Protein AF-A0A971F3F1-F1 (afdb_monomer)

Sequence (82 aa):
MPNHITNILTAHGDEKKVKAMFEAIKNDEIGTGSIDFNKIVPMPEHIYRGDLGREEIEKYGAENCWYDWSIKNWGTKWNSYG

Radius of gyration: 15.66 Å; Cα contacts (8 Å, |Δi|>4): 75; chains: 1; bounding box: 34×29×42 Å

pLDDT: mean 91.58, std 6.92, range [55.06, 98.31]

Secondary structure (DSSP, 8-state):
------------S-HHHHHHHHHHHS-TTT-BTB--HHHHSPPPTTSB-S---HHHHHHH-GGGBHHHHHHHHHSSSS----

Foldseek 3Di:
DDDDDDDDDDDDDDPVVVVVVQQQAADPVVGRPHGWVCSVPNDDPQQAEDDPDPVCCVVQNPCRHLQNVCCVRVVHRDTDDD

Solvent-accessible surface area (backbone atoms only — not comparable to full-atom values): 5272 Å² total; per-residue (Å²): 134,88,83,85,83,87,84,88,85,85,87,88,73,60,66,68,59,54,51,50,51,48,59,64,27,23,30,84,91,78,29,80,90,28,52,28,51,54,65,75,60,61,77,63,86,88,44,41,80,74,74,93,45,71,67,48,34,73,71,58,37,67,82,36,27,43,53,55,44,25,37,75,75,69,73,36,69,65,70,68,79,112

Mean predicted aligned error: 4.03 Å

Structure (mmCIF, N/CA/C/O backbone):
data_AF-A0A971F3F1-F1
#
_entry.id   AF-A0A971F3F1-F1
#
loop_
_atom_site.group_PDB
_atom_site.id
_atom_site.type_symbol
_atom_site.label_atom_id
_atom_site.label_alt_id
_atom_site.label_comp_id
_atom_site.label_asym_id
_atom_site.label_entity_id
_atom_site.label_seq_id
_atom_site.pdbx_PDB_ins_code
_atom_site.Cartn_x
_atom_site.Cartn_y
_atom_site.Cartn_z
_atom_site.occupancy
_atom_site.B_iso_or_equiv
_atom_site.auth_seq_id
_atom_site.auth_comp_id
_atom_site.auth_asym_id
_atom_site.auth_atom_id
_atom_site.pdb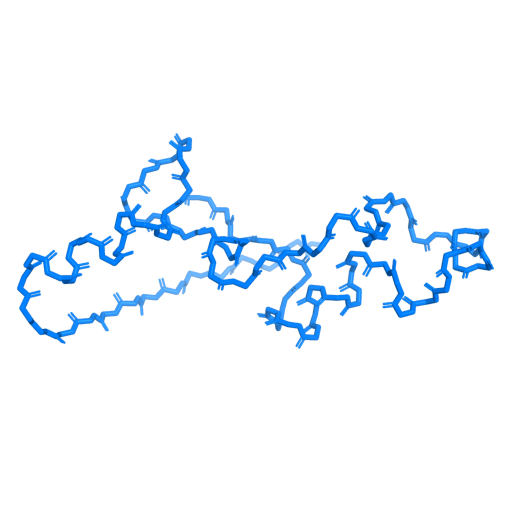x_PDB_model_num
ATOM 1 N N . MET A 1 1 ? 7.085 17.310 -9.499 1.00 55.06 1 MET A N 1
ATOM 2 C CA . MET A 1 1 ? 6.562 17.754 -8.189 1.00 55.06 1 MET A CA 1
ATOM 3 C C . MET A 1 1 ? 5.533 16.737 -7.724 1.00 55.06 1 MET A C 1
ATOM 5 O O . MET A 1 1 ? 4.691 16.378 -8.544 1.00 55.06 1 MET A O 1
ATOM 9 N N . PRO A 1 2 ? 5.623 16.197 -6.500 1.00 70.50 2 PRO A N 1
ATOM 10 C CA . PRO A 1 2 ? 4.552 15.384 -5.944 1.00 70.50 2 PRO A CA 1
ATOM 11 C C . PRO A 1 2 ? 3.368 16.275 -5.554 1.00 70.50 2 PRO A C 1
ATOM 13 O O . PRO A 1 2 ? 3.557 17.332 -4.959 1.00 70.50 2 PRO A O 1
ATOM 16 N N . ASN A 1 3 ? 2.158 15.834 -5.890 1.00 82.88 3 ASN A N 1
ATOM 17 C CA . ASN A 1 3 ? 0.935 16.394 -5.331 1.00 82.88 3 ASN A CA 1
ATOM 18 C C . ASN A 1 3 ? 0.575 15.546 -4.115 1.00 82.88 3 ASN A C 1
ATOM 20 O O . ASN A 1 3 ? 0.328 14.348 -4.247 1.00 82.88 3 ASN A O 1
ATOM 24 N N . HIS A 1 4 ? 0.602 16.163 -2.942 1.00 86.44 4 HIS A N 1
ATOM 25 C CA . HIS A 1 4 ? 0.250 15.509 -1.692 1.00 86.44 4 HIS A CA 1
ATOM 26 C C . HIS A 1 4 ? -1.264 15.580 -1.490 1.00 86.44 4 HIS A C 1
ATOM 28 O O . HIS A 1 4 ? -1.873 16.627 -1.711 1.00 86.44 4 HIS A O 1
ATOM 34 N N . ILE A 1 5 ? -1.867 14.463 -1.086 1.00 87.12 5 ILE A N 1
ATOM 35 C CA . ILE A 1 5 ? -3.306 14.350 -0.842 1.00 87.12 5 ILE A CA 1
ATOM 36 C C . ILE A 1 5 ? -3.503 13.757 0.550 1.00 87.12 5 ILE A C 1
ATOM 38 O O . ILE A 1 5 ? -2.874 12.754 0.884 1.00 87.12 5 ILE A O 1
ATOM 42 N N . THR A 1 6 ? -4.408 14.349 1.327 1.00 90.38 6 THR A N 1
ATOM 43 C CA . THR A 1 6 ? -4.866 13.804 2.609 1.00 90.38 6 THR A CA 1
ATOM 44 C C . THR A 1 6 ? -6.296 13.309 2.452 1.00 90.38 6 THR A C 1
ATOM 46 O O . THR A 1 6 ? -7.170 14.067 2.035 1.00 90.38 6 THR A O 1
ATOM 49 N 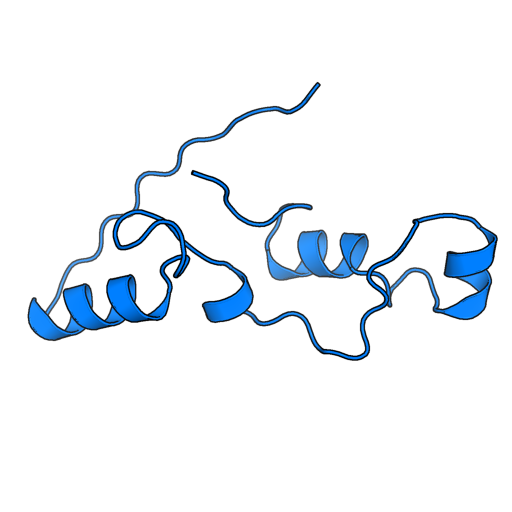N . ASN A 1 7 ? -6.539 12.049 2.808 1.00 88.44 7 ASN A N 1
ATOM 50 C CA . ASN A 1 7 ? -7.873 11.456 2.816 1.00 88.44 7 ASN A CA 1
ATOM 51 C C . ASN A 1 7 ? -8.364 11.305 4.257 1.00 88.44 7 ASN A C 1
ATOM 53 O O . ASN A 1 7 ? -7.599 10.909 5.133 1.00 88.44 7 ASN A O 1
ATOM 57 N N . ILE A 1 8 ? -9.645 11.588 4.493 1.00 91.81 8 ILE A N 1
ATOM 58 C CA . ILE A 1 8 ? -10.301 11.359 5.783 1.00 91.81 8 ILE A CA 1
ATOM 59 C C . ILE A 1 8 ? -11.265 10.193 5.599 1.00 91.81 8 ILE A C 1
ATOM 61 O O . ILE A 1 8 ? -12.245 10.308 4.865 1.00 91.81 8 ILE A O 1
ATOM 65 N N . LEU A 1 9 ? -10.978 9.068 6.252 1.00 90.50 9 LEU A N 1
ATOM 66 C CA . LEU A 1 9 ? -11.835 7.889 6.225 1.00 90.50 9 LEU A CA 1
ATOM 67 C C . LEU A 1 9 ? -12.609 7.785 7.537 1.00 90.50 9 LEU A C 1
ATOM 69 O O . LEU A 1 9 ? -12.060 7.959 8.622 1.00 90.50 9 LEU A O 1
ATOM 73 N N . THR A 1 10 ? -13.897 7.478 7.441 1.00 93.69 10 THR A N 1
ATOM 74 C CA . THR A 1 10 ? -14.762 7.243 8.599 1.00 93.69 10 THR A CA 1
ATOM 75 C C . THR A 1 10 ? -15.554 5.968 8.361 1.00 93.69 10 THR A C 1
ATOM 77 O O . THR A 1 10 ? -16.135 5.783 7.294 1.00 93.69 10 THR A O 1
ATOM 80 N N . ALA A 1 11 ? -15.556 5.076 9.350 1.00 95.00 11 ALA A N 1
ATOM 81 C CA . ALA A 1 11 ? -16.293 3.821 9.315 1.00 95.00 11 ALA A CA 1
ATOM 82 C C . ALA A 1 11 ? -17.211 3.724 10.537 1.00 95.00 11 ALA A C 1
ATOM 84 O O . ALA A 1 11 ? -16.844 4.148 11.633 1.00 95.00 11 ALA A O 1
ATOM 85 N N . HIS A 1 12 ? -18.397 3.148 10.347 1.00 96.81 12 HIS A N 1
ATOM 86 C CA . HIS A 1 12 ? -19.415 3.000 11.385 1.00 96.81 12 HIS A CA 1
ATOM 87 C C . HIS A 1 12 ? -19.813 1.530 11.524 1.00 96.81 12 HIS A C 1
ATOM 89 O O . HIS A 1 12 ? -19.989 0.834 10.525 1.00 96.81 12 HIS A O 1
ATOM 95 N N . GLY A 1 13 ? -19.972 1.057 12.759 1.00 96.88 13 GLY A N 1
ATOM 96 C CA . GLY A 1 13 ? -20.341 -0.325 13.047 1.00 96.88 13 GLY A CA 1
ATOM 97 C C . GLY A 1 13 ? -19.941 -0.740 14.458 1.00 96.8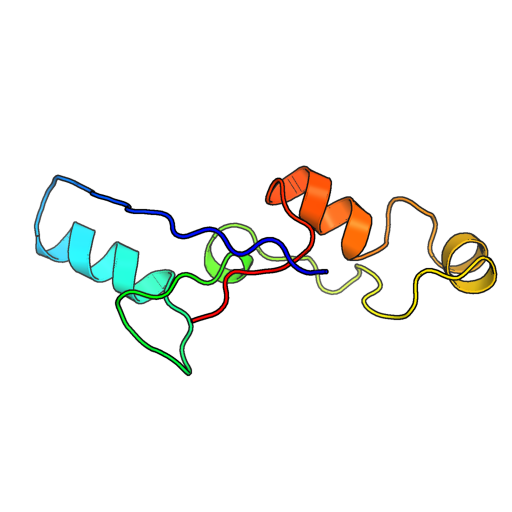8 13 GLY A C 1
ATOM 98 O O . GLY A 1 13 ? -19.688 0.106 15.312 1.00 96.88 13 GLY A O 1
ATOM 99 N N . ASP A 1 14 ? -19.871 -2.052 14.686 1.00 98.31 14 ASP A N 1
ATOM 100 C CA . ASP A 1 14 ? -19.324 -2.606 15.926 1.00 98.31 14 ASP A CA 1
ATOM 101 C C . ASP A 1 14 ? -17.889 -2.106 16.148 1.00 98.31 14 ASP A C 1
ATOM 103 O O . ASP A 1 14 ? -17.023 -2.269 15.286 1.00 98.31 14 ASP A O 1
ATOM 107 N N . GLU A 1 15 ? -17.641 -1.502 17.310 1.00 97.69 15 GLU A N 1
ATOM 108 C CA . GLU A 1 15 ? -16.382 -0.818 17.616 1.00 97.69 15 GLU A CA 1
ATOM 109 C C . GLU A 1 15 ? -15.171 -1.752 17.499 1.00 97.69 15 GLU A C 1
ATOM 111 O O . GLU A 1 15 ? -14.132 -1.370 16.954 1.00 97.69 15 GLU A O 1
ATOM 116 N N . LYS A 1 16 ? -15.307 -3.009 17.943 1.00 98.06 16 LYS A N 1
ATOM 117 C CA . LYS A 1 16 ? -14.221 -3.992 17.866 1.00 98.06 16 LYS A CA 1
ATOM 118 C C . LYS A 1 16 ? -13.919 -4.353 16.418 1.00 98.06 16 LYS A C 1
ATOM 120 O O . LYS A 1 16 ? -12.747 -4.439 16.060 1.00 98.06 16 LYS A O 1
ATOM 125 N N . LYS A 1 17 ? -14.947 -4.526 15.581 1.00 98.19 17 LYS A N 1
ATOM 126 C CA . LYS A 1 17 ? -14.772 -4.783 14.143 1.00 98.19 17 LYS A CA 1
ATOM 127 C C . LYS A 1 17 ? -14.151 -3.595 13.415 1.00 98.19 17 LYS A C 1
ATOM 129 O O . LYS A 1 17 ? -13.238 -3.803 12.624 1.00 98.19 17 LYS A O 1
ATOM 134 N N . VAL A 1 18 ? -14.595 -2.368 13.698 1.00 97.75 18 VAL A N 1
ATOM 135 C CA . VAL A 1 18 ? -14.024 -1.153 13.088 1.00 97.75 18 VAL A CA 1
ATOM 136 C C . VAL A 1 18 ? -12.551 -1.006 13.466 1.00 97.75 18 VAL A C 1
ATOM 138 O O . VAL A 1 18 ? -11.708 -0.805 12.593 1.00 97.75 18 VAL A O 1
ATOM 141 N N . LYS A 1 19 ? -12.218 -1.182 14.750 1.00 96.75 19 LYS A N 1
ATOM 142 C CA . LYS A 1 19 ? -10.830 -1.143 15.218 1.00 96.75 19 LYS A CA 1
ATOM 143 C C . LYS A 1 19 ? -9.982 -2.237 14.570 1.00 96.75 19 LYS A C 1
ATOM 145 O O . LYS A 1 19 ? -8.895 -1.944 14.089 1.00 96.75 19 LYS A O 1
ATOM 150 N N . ALA A 1 20 ? -10.481 -3.473 14.524 1.00 97.69 20 ALA A N 1
ATOM 151 C CA . ALA A 1 20 ? -9.774 -4.590 13.902 1.00 97.69 20 ALA A CA 1
ATOM 152 C C . ALA A 1 20 ? -9.534 -4.364 12.403 1.00 97.69 20 ALA A C 1
ATOM 154 O O . ALA A 1 20 ? -8.462 -4.692 11.906 1.00 97.69 20 ALA A O 1
ATOM 155 N N . 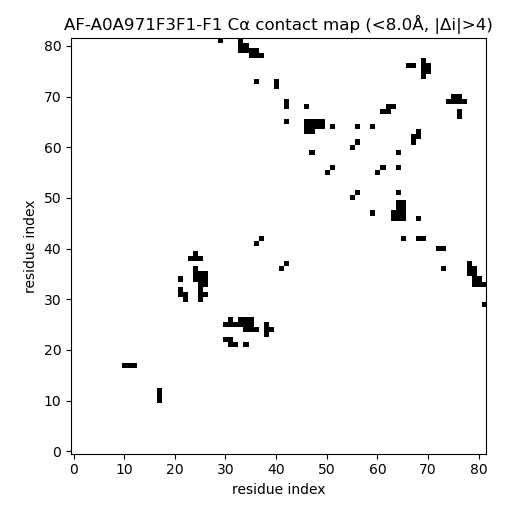MET A 1 21 ? -10.498 -3.771 11.693 1.00 97.19 21 MET A N 1
ATOM 156 C CA . MET A 1 21 ? -10.351 -3.419 10.282 1.00 97.19 21 MET A CA 1
ATOM 157 C C . MET A 1 21 ? -9.210 -2.419 10.075 1.00 97.19 21 MET A C 1
ATOM 159 O O . MET A 1 21 ? -8.304 -2.710 9.301 1.00 97.19 21 MET A O 1
ATOM 163 N N . PHE A 1 22 ? -9.221 -1.275 10.773 1.00 96.81 22 PHE A N 1
ATOM 164 C CA . PHE A 1 22 ? -8.152 -0.275 10.638 1.00 96.81 22 PHE A CA 1
ATOM 165 C C . PHE A 1 22 ? -6.790 -0.813 11.073 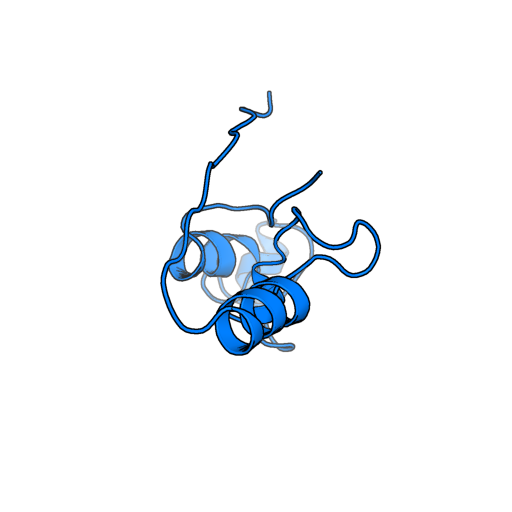1.00 96.81 22 PHE A C 1
ATOM 167 O O . PHE A 1 22 ? -5.778 -0.489 10.461 1.00 96.81 22 PHE A O 1
ATOM 174 N N . GLU A 1 23 ? -6.763 -1.673 12.088 1.00 97.00 23 GLU A N 1
ATOM 175 C CA . GLU A 1 23 ? -5.539 -2.334 12.526 1.00 97.00 23 GLU A CA 1
ATOM 176 C C . GLU A 1 23 ? -4.981 -3.294 11.468 1.00 97.00 23 GLU A C 1
ATOM 178 O O . GLU A 1 23 ? -3.770 -3.369 11.283 1.00 97.00 23 GLU A O 1
ATOM 183 N N . ALA A 1 24 ? -5.853 -3.996 10.742 1.00 96.94 24 ALA A N 1
ATOM 184 C CA . ALA A 1 24 ? -5.452 -4.931 9.699 1.00 96.94 24 ALA A CA 1
ATOM 185 C C . ALA A 1 24 ? -4.888 -4.238 8.452 1.00 96.94 24 ALA A C 1
ATOM 187 O O . ALA A 1 24 ? -4.059 -4.829 7.769 1.00 96.94 24 ALA A O 1
ATOM 188 N N . ILE A 1 25 ? -5.317 -3.008 8.149 1.00 96.19 25 ILE A N 1
ATOM 189 C CA . ILE A 1 25 ? -4.928 -2.296 6.917 1.00 96.19 25 ILE A CA 1
ATOM 190 C C . ILE A 1 25 ? -3.896 -1.190 7.137 1.00 96.19 25 ILE A C 1
ATOM 192 O O . ILE A 1 25 ? -3.543 -0.503 6.184 1.00 96.19 25 ILE A O 1
ATOM 196 N N . LYS A 1 26 ? -3.430 -0.975 8.368 1.00 96.12 26 LYS A N 1
ATOM 197 C CA . LYS A 1 26 ? -2.430 0.056 8.667 1.00 96.12 26 LYS A CA 1
ATOM 198 C C . LYS A 1 26 ? -1.075 -0.272 8.041 1.00 96.12 26 LYS A C 1
ATOM 200 O O . LYS A 1 26 ? -0.738 -1.444 7.865 1.00 96.12 26 LYS A O 1
ATOM 205 N N . ASN A 1 27 ? -0.248 0.741 7.828 1.0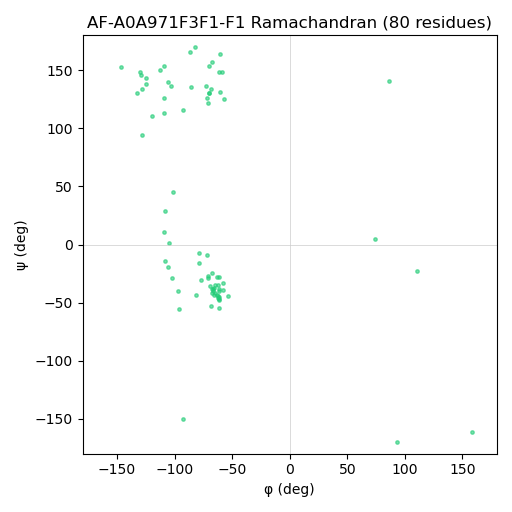0 96.19 27 ASN A N 1
ATOM 206 C CA . ASN A 1 27 ? 1.185 0.531 7.660 1.00 96.19 27 ASN A CA 1
ATOM 207 C C . ASN A 1 27 ? 1.792 0.111 9.016 1.00 96.19 27 ASN A C 1
ATOM 209 O O . ASN A 1 27 ? 1.524 0.744 10.038 1.00 96.19 27 ASN A O 1
ATOM 213 N N . ASP A 1 28 ? 2.578 -0.967 9.044 1.00 94.88 28 ASP A N 1
ATOM 214 C CA . ASP A 1 28 ? 3.122 -1.514 10.298 1.00 94.88 28 ASP A CA 1
ATOM 215 C C . ASP A 1 28 ? 4.207 -0.642 10.936 1.00 94.88 28 ASP A C 1
ATOM 217 O O . ASP A 1 28 ? 4.353 -0.659 12.156 1.00 94.88 28 ASP A O 1
ATOM 221 N N . GLU A 1 29 ? 4.937 0.136 10.138 1.00 95.12 29 GLU A N 1
ATOM 222 C CA . GLU A 1 29 ? 5.989 1.035 10.623 1.00 95.12 29 GLU A CA 1
ATOM 223 C C . GLU A 1 29 ? 5.403 2.309 11.246 1.00 95.12 29 GLU A C 1
ATOM 225 O O . GLU A 1 29 ? 5.978 2.869 12.177 1.00 95.12 29 GLU A O 1
ATOM 230 N N . ILE A 1 30 ? 4.244 2.754 10.752 1.00 94.19 30 ILE A N 1
ATOM 231 C CA . ILE A 1 30 ? 3.603 4.015 11.156 1.00 94.19 30 ILE A CA 1
ATOM 232 C C . ILE A 1 30 ? 2.522 3.782 12.220 1.00 94.19 30 ILE A C 1
ATOM 234 O O . ILE A 1 30 ? 2.404 4.539 13.182 1.00 94.19 30 ILE A O 1
ATOM 238 N N . GLY A 1 31 ? 1.738 2.713 12.079 1.00 94.69 31 GLY A N 1
ATOM 239 C CA . GLY A 1 31 ? 0.666 2.361 13.003 1.00 94.69 31 GLY A CA 1
ATOM 240 C C . GLY A 1 31 ? -0.713 2.907 12.616 1.00 94.69 31 GLY A C 1
ATOM 241 O O . GLY A 1 31 ? -0.953 3.367 11.499 1.00 94.69 31 GLY A O 1
ATOM 242 N N . THR A 1 32 ? -1.669 2.775 13.537 1.00 92.44 32 THR A N 1
ATOM 243 C CA . THR A 1 32 ? -3.090 3.077 13.308 1.00 92.44 32 THR A CA 1
ATOM 244 C C . THR A 1 32 ? -3.290 4.550 12.935 1.00 92.44 32 THR A C 1
ATOM 246 O O . THR A 1 32 ? -2.801 5.438 13.627 1.00 92.44 32 THR A O 1
ATOM 249 N N . GLY A 1 33 ? -4.041 4.808 11.862 1.00 90.75 33 GLY A N 1
ATOM 250 C CA . GLY A 1 33 ? -4.202 6.142 11.263 1.00 90.75 33 GLY A CA 1
ATOM 251 C C . GLY A 1 33 ? -3.533 6.255 9.891 1.00 90.75 33 GLY A C 1
ATOM 252 O O . GLY A 1 33 ? -3.976 7.051 9.068 1.00 90.75 33 GLY A O 1
ATOM 253 N N . SER A 1 34 ? -2.553 5.391 9.621 1.00 94.44 34 SER A N 1
ATOM 254 C CA . SER A 1 34 ? -2.038 5.127 8.277 1.00 94.44 34 SER A CA 1
ATOM 255 C C . SER A 1 34 ? -2.859 4.045 7.566 1.00 94.44 34 SER A C 1
ATOM 257 O O . SER A 1 34 ? -3.627 3.303 8.188 1.00 94.44 34 SER A O 1
ATOM 259 N N . ILE A 1 35 ? -2.674 3.937 6.252 1.00 94.38 35 ILE A N 1
ATOM 260 C CA . ILE A 1 35 ? -3.222 2.865 5.415 1.00 94.38 35 ILE A CA 1
ATOM 261 C C . ILE A 1 35 ? -2.081 2.283 4.575 1.00 94.38 35 ILE A C 1
ATOM 263 O O . ILE A 1 35 ? -1.177 3.005 4.158 1.00 94.38 35 ILE A O 1
ATOM 267 N N . ASP A 1 36 ? -2.129 0.982 4.321 1.00 96.12 36 ASP A N 1
ATOM 268 C CA . ASP A 1 36 ? -1.293 0.277 3.360 1.00 96.12 36 ASP A CA 1
ATOM 269 C C . ASP A 1 36 ? -2.189 -0.380 2.304 1.00 96.12 36 ASP A C 1
ATOM 271 O O . ASP A 1 36 ? -2.911 -1.345 2.576 1.00 96.12 36 ASP A O 1
ATOM 275 N N . PHE A 1 37 ? -2.139 0.129 1.073 1.00 96.19 37 PHE A N 1
ATOM 276 C CA . PHE A 1 37 ? -2.941 -0.400 -0.027 1.00 96.19 37 PHE A CA 1
ATOM 277 C C . PHE A 1 37 ? -2.608 -1.859 -0.347 1.00 96.19 37 PHE A C 1
ATOM 279 O O . PHE A 1 37 ? -3.510 -2.591 -0.752 1.00 96.19 37 PHE A O 1
ATOM 286 N N . ASN A 1 38 ? -1.379 -2.329 -0.092 1.00 96.25 38 ASN A N 1
ATOM 287 C CA . ASN A 1 38 ? -1.032 -3.738 -0.292 1.00 96.25 38 ASN A CA 1
ATOM 288 C C . ASN A 1 38 ? -1.747 -4.670 0.687 1.00 96.25 38 ASN A C 1
ATOM 290 O O . ASN A 1 38 ? -1.936 -5.838 0.366 1.00 96.25 38 ASN A O 1
ATOM 294 N N . LYS A 1 39 ? -2.172 -4.189 1.859 1.00 96.88 39 LYS A N 1
ATOM 295 C CA . LYS A 1 39 ? -2.961 -5.002 2.796 1.00 96.88 39 LYS A CA 1
ATOM 296 C C . LYS A 1 39 ? -4.432 -5.110 2.400 1.00 96.88 39 LYS A C 1
ATOM 298 O O . LYS A 1 39 ? -5.132 -5.987 2.896 1.00 96.88 39 LYS A O 1
ATOM 303 N N . ILE A 1 40 ? -4.895 -4.234 1.508 1.00 95.88 40 ILE A N 1
ATOM 304 C CA . ILE A 1 40 ? -6.271 -4.218 0.996 1.00 95.88 40 ILE A CA 1
ATOM 305 C C . ILE A 1 40 ? -6.339 -4.958 -0.342 1.00 95.88 40 ILE A C 1
ATOM 307 O O . ILE A 1 40 ? -7.107 -5.904 -0.498 1.00 95.88 40 ILE A O 1
ATOM 311 N N . VAL A 1 41 ? -5.517 -4.531 -1.302 1.00 97.19 41 VAL A N 1
ATOM 312 C CA . VAL A 1 41 ? -5.367 -5.140 -2.625 1.00 97.19 41 VAL A CA 1
ATOM 313 C C . VAL A 1 41 ? -3.869 -5.376 -2.842 1.00 97.19 41 VAL A C 1
ATOM 315 O O . VAL A 1 41 ? -3.167 -4.446 -3.248 1.00 97.19 41 VAL A O 1
ATOM 318 N N . PRO A 1 42 ? -3.359 -6.584 -2.536 1.00 96.56 42 PRO A N 1
ATOM 319 C CA . PRO A 1 42 ? -1.934 -6.886 -2.624 1.00 96.56 42 PRO A CA 1
ATOM 320 C C . PRO A 1 42 ? -1.434 -6.893 -4.064 1.00 96.56 42 PRO A C 1
ATOM 322 O O . PRO A 1 42 ? -2.030 -7.537 -4.931 1.00 96.56 42 PRO A O 1
ATOM 325 N N . MET A 1 43 ? -0.295 -6.243 -4.308 1.00 95.81 43 MET A N 1
ATOM 326 C CA . MET A 1 43 ? 0.408 -6.380 -5.579 1.00 95.81 43 MET A CA 1
ATOM 327 C C . MET A 1 43 ? 1.036 -7.780 -5.682 1.00 95.81 43 MET A C 1
ATOM 329 O O . MET A 1 43 ? 1.884 -8.116 -4.848 1.00 95.81 43 MET A O 1
ATOM 333 N N . PRO A 1 44 ? 0.695 -8.586 -6.706 1.00 94.56 44 PRO A N 1
ATOM 334 C CA . PRO A 1 44 ? 1.255 -9.924 -6.867 1.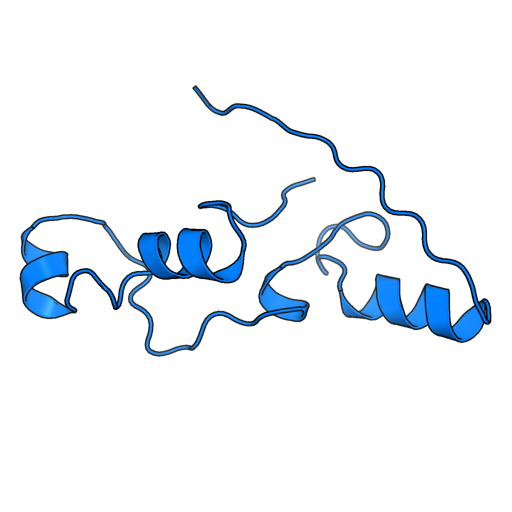00 94.56 44 PRO A CA 1
ATOM 335 C C . PRO A 1 44 ? 2.784 -9.922 -6.980 1.00 94.56 44 PRO A C 1
ATOM 337 O O . PRO A 1 44 ? 3.381 -8.999 -7.530 1.00 94.56 44 PRO A O 1
ATOM 340 N N . GLU A 1 45 ? 3.435 -10.986 -6.503 1.00 92.94 45 GLU A N 1
ATOM 341 C CA . GLU A 1 45 ? 4.904 -11.095 -6.493 1.00 92.94 45 GLU A CA 1
ATO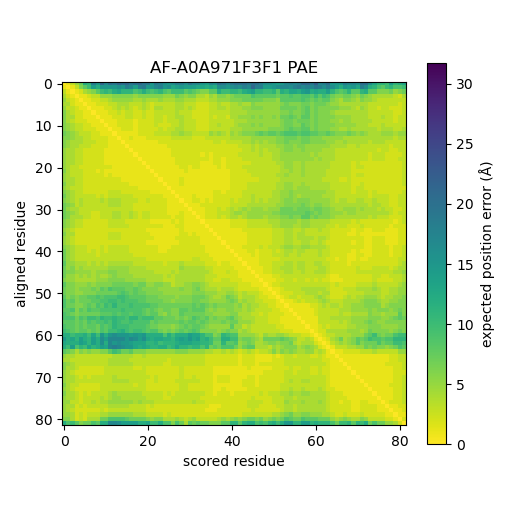M 342 C C . GLU A 1 45 ? 5.545 -11.100 -7.885 1.00 92.94 45 GLU A C 1
ATOM 344 O O . GLU A 1 45 ? 6.678 -10.649 -8.027 1.00 92.94 45 GLU A O 1
ATOM 349 N N . HIS A 1 46 ? 4.825 -11.578 -8.903 1.00 90.50 46 HIS A N 1
ATOM 350 C CA . HIS A 1 46 ? 5.322 -11.674 -10.278 1.00 90.50 46 HIS A CA 1
ATOM 351 C C . HIS A 1 46 ? 5.290 -10.345 -11.048 1.00 90.50 46 HIS A C 1
ATOM 353 O O . HIS A 1 46 ? 5.796 -10.291 -12.168 1.00 90.50 46 HIS A O 1
ATOM 359 N N . ILE A 1 47 ? 4.702 -9.290 -10.473 1.00 92.00 47 ILE A N 1
ATOM 360 C CA . ILE A 1 47 ? 4.721 -7.953 -11.067 1.00 92.00 47 ILE A CA 1
ATOM 361 C C . ILE A 1 47 ? 6.139 -7.389 -10.972 1.00 92.00 47 ILE A C 1
ATOM 363 O O . ILE A 1 47 ? 6.749 -7.376 -9.899 1.00 92.00 47 ILE A O 1
ATOM 367 N N . TYR A 1 48 ? 6.663 -6.882 -12.085 1.00 93.38 48 TYR A N 1
ATOM 368 C CA . TYR A 1 48 ? 7.988 -6.276 -12.111 1.00 93.38 48 TYR A CA 1
ATOM 369 C C . TYR A 1 48 ? 7.991 -4.914 -11.396 1.00 93.38 48 TYR A C 1
ATOM 371 O O . TYR A 1 48 ? 7.202 -4.030 -11.725 1.00 93.38 48 TYR A O 1
ATOM 379 N N . ARG A 1 49 ? 8.893 -4.734 -10.418 1.00 92.00 49 ARG A N 1
ATOM 380 C CA . ARG A 1 49 ? 8.950 -3.557 -9.518 1.00 92.00 49 ARG A CA 1
ATOM 381 C C . ARG A 1 49 ? 10.131 -2.607 -9.763 1.00 92.00 49 ARG A C 1
ATOM 383 O O . ARG A 1 49 ? 10.405 -1.758 -8.921 1.00 92.00 49 ARG A O 1
ATOM 390 N N . GLY A 1 50 ? 10.855 -2.788 -10.865 1.00 90.50 50 GLY A N 1
ATOM 391 C CA . GLY A 1 50 ? 12.018 -1.965 -11.201 1.00 90.50 50 GLY A CA 1
ATOM 392 C C . GLY A 1 50 ? 11.682 -0.766 -12.089 1.00 90.50 50 GLY A C 1
ATOM 393 O O . GLY A 1 50 ? 10.582 -0.207 -12.024 1.00 90.50 50 GLY A O 1
ATOM 394 N N . ASP A 1 51 ? 12.655 -0.376 -12.908 1.00 90.88 51 ASP A N 1
ATOM 395 C CA . ASP A 1 51 ? 12.590 0.811 -13.758 1.00 90.88 51 ASP A CA 1
ATOM 396 C C . ASP A 1 51 ? 11.588 0.658 -14.911 1.00 90.88 51 ASP A C 1
ATOM 398 O O . ASP A 1 51 ? 11.284 -0.432 -15.374 1.00 90.88 51 ASP A O 1
ATOM 402 N N . LEU A 1 52 ? 11.046 1.770 -15.402 1.00 88.38 52 LEU A N 1
ATOM 403 C CA . LEU A 1 52 ? 10.029 1.767 -16.465 1.00 88.38 52 LEU A CA 1
ATOM 404 C C . LEU A 1 52 ? 10.644 2.121 -17.825 1.00 88.38 52 LEU A C 1
ATOM 406 O O . LEU A 1 52 ? 10.136 2.979 -18.549 1.00 88.38 52 LEU A O 1
ATOM 410 N N . GLY A 1 53 ? 11.789 1.515 -18.135 1.00 88.38 53 GLY A N 1
ATOM 411 C CA . GLY A 1 53 ? 12.494 1.714 -19.392 1.00 88.38 53 GLY A CA 1
ATOM 412 C C . GLY A 1 53 ? 11.935 0.855 -20.525 1.00 88.38 53 GLY A C 1
ATOM 413 O O . GLY A 1 53 ? 11.111 -0.043 -20.343 1.00 88.38 53 GLY A O 1
ATOM 414 N N . ARG A 1 54 ? 12.394 1.146 -21.745 1.00 88.62 54 ARG A N 1
ATOM 415 C CA . ARG A 1 54 ? 11.992 0.394 -22.940 1.00 88.62 54 ARG A CA 1
ATOM 416 C C . ARG A 1 54 ? 12.403 -1.078 -22.849 1.00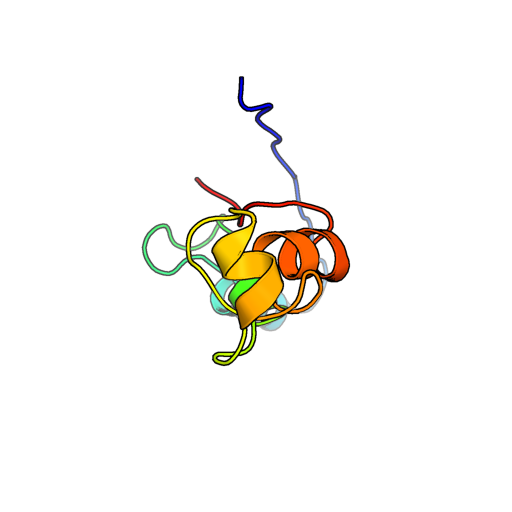 88.62 54 ARG A C 1
ATOM 418 O O . ARG A 1 54 ? 11.628 -1.940 -23.246 1.00 88.62 54 ARG A O 1
ATOM 425 N N . GLU A 1 55 ? 13.594 -1.349 -22.325 1.00 89.75 55 GLU A N 1
ATOM 426 C CA . GLU A 1 55 ? 14.124 -2.708 -22.179 1.00 89.75 55 GLU A CA 1
ATOM 427 C C . GLU A 1 55 ? 13.275 -3.530 -21.201 1.00 89.75 55 GLU A C 1
ATOM 429 O O . GLU A 1 55 ? 12.934 -4.681 -21.477 1.00 89.75 55 GLU A O 1
ATOM 434 N N . GLU A 1 56 ? 12.856 -2.928 -20.088 1.00 89.00 56 GLU A N 1
ATOM 435 C CA . GLU A 1 56 ? 11.982 -3.564 -19.106 1.00 89.00 56 GLU A CA 1
ATOM 436 C C . GLU A 1 56 ? 10.589 -3.825 -19.680 1.00 89.00 56 GLU A C 1
ATOM 438 O O . GLU A 1 56 ? 10.033 -4.903 -19.467 1.00 89.00 56 GLU A O 1
ATOM 443 N N . ILE A 1 57 ? 10.042 -2.885 -20.456 1.00 85.12 57 ILE A N 1
ATOM 444 C CA . ILE A 1 57 ? 8.758 -3.065 -21.148 1.00 85.12 57 ILE A CA 1
ATOM 445 C C . ILE A 1 57 ? 8.842 -4.210 -22.164 1.00 85.12 57 ILE A C 1
ATOM 447 O O . ILE A 1 57 ? 7.928 -5.030 -22.220 1.00 85.12 57 ILE A O 1
ATOM 451 N N . GLU A 1 58 ? 9.923 -4.301 -22.943 1.00 87.62 58 GLU A N 1
ATOM 452 C CA . GLU A 1 58 ? 10.136 -5.404 -23.890 1.00 87.62 58 GLU A CA 1
ATOM 453 C C . GLU A 1 58 ? 10.290 -6.754 -23.165 1.00 87.62 58 GLU A C 1
ATOM 455 O O . GLU A 1 58 ? 9.811 -7.776 -23.656 1.00 87.62 58 GLU A O 1
ATOM 460 N N . LYS A 1 59 ? 10.907 -6.767 -21.976 1.00 87.88 59 LYS A N 1
ATOM 461 C CA . LYS A 1 59 ? 11.168 -7.991 -21.207 1.00 87.88 59 LYS A CA 1
ATOM 462 C C . LYS A 1 59 ? 9.971 -8.495 -20.401 1.00 87.88 59 LYS A C 1
ATOM 464 O O . LYS A 1 59 ? 9.745 -9.703 -20.349 1.00 87.88 59 LYS A O 1
ATOM 469 N N . TYR A 1 60 ? 9.250 -7.606 -19.725 1.00 84.81 60 TYR A N 1
ATOM 470 C CA . TYR A 1 60 ? 8.180 -7.979 -18.793 1.00 84.81 60 TYR A CA 1
ATOM 471 C C . TYR A 1 60 ? 6.784 -7.725 -19.364 1.00 84.81 60 TYR A C 1
ATOM 473 O O . TYR A 1 60 ? 5.832 -8.356 -18.913 1.00 84.81 60 TYR A O 1
ATOM 481 N N . GLY A 1 61 ? 6.668 -6.877 -20.390 1.00 81.88 61 GLY A N 1
ATOM 482 C CA . GLY A 1 61 ? 5.403 -6.394 -20.932 1.00 81.88 61 GLY A CA 1
ATOM 483 C C . GLY A 1 61 ? 4.911 -5.161 -20.176 1.00 81.88 61 GLY A C 1
ATOM 484 O O . GLY A 1 61 ? 5.005 -5.098 -18.951 1.00 81.88 61 GLY A O 1
ATOM 485 N N . ALA A 1 62 ? 4.355 -4.188 -20.907 1.00 73.44 62 ALA A N 1
ATOM 486 C CA . ALA A 1 62 ? 3.852 -2.939 -20.324 1.00 73.44 62 ALA A CA 1
ATOM 487 C C . ALA A 1 62 ? 2.852 -3.203 -19.180 1.00 73.44 62 ALA A C 1
ATOM 489 O O . ALA A 1 62 ? 2.994 -2.669 -18.087 1.00 73.44 62 ALA A O 1
ATOM 490 N N . GLU A 1 63 ? 1.921 -4.141 -19.377 1.00 77.00 63 GLU A N 1
ATOM 491 C CA . GLU A 1 63 ? 0.880 -4.460 -18.388 1.00 77.00 63 GLU A CA 1
ATOM 492 C C . GLU A 1 63 ? 1.380 -5.203 -17.136 1.00 77.00 63 GLU A C 1
ATOM 494 O O . GLU A 1 63 ? 0.622 -5.367 -16.180 1.00 77.00 63 GLU A O 1
ATOM 499 N N . ASN A 1 64 ? 2.634 -5.663 -17.119 1.00 82.81 64 ASN A N 1
ATOM 500 C CA . ASN A 1 64 ? 3.200 -6.461 -16.030 1.00 82.81 64 ASN A CA 1
ATOM 501 C C . ASN A 1 64 ? 4.229 -5.677 -15.196 1.00 82.81 64 ASN A C 1
ATOM 503 O O . ASN A 1 64 ? 5.168 -6.247 -14.632 1.00 82.81 64 ASN A O 1
ATOM 507 N N . CYS A 1 65 ? 4.069 -4.356 -15.125 1.00 91.31 65 CYS A N 1
ATOM 508 C CA . CYS A 1 65 ? 4.875 -3.491 -14.276 1.00 91.31 65 CYS A CA 1
ATOM 509 C C . CYS A 1 65 ? 4.064 -2.936 -13.096 1.00 91.31 65 CYS A C 1
ATOM 511 O O . CYS A 1 65 ? 2.840 -2.786 -13.145 1.00 91.31 65 CYS A O 1
ATOM 513 N N . TRP A 1 66 ? 4.770 -2.613 -12.014 1.00 93.94 66 TRP A N 1
ATOM 514 C CA . TRP A 1 66 ? 4.181 -2.094 -10.781 1.00 93.94 66 TRP A CA 1
ATOM 515 C C . TRP A 1 66 ? 3.388 -0.807 -11.008 1.00 93.94 66 TRP A C 1
ATOM 517 O O . TRP A 1 66 ? 2.384 -0.591 -10.340 1.00 93.94 66 TRP A O 1
ATOM 527 N N . TYR A 1 67 ? 3.816 0.034 -11.950 1.00 93.00 67 TYR A N 1
ATOM 528 C CA . TYR A 1 67 ? 3.216 1.340 -12.197 1.00 93.00 67 TYR A CA 1
ATOM 529 C C . TYR A 1 67 ? 1.807 1.221 -12.776 1.00 93.00 67 TYR A C 1
ATOM 531 O O . TYR A 1 67 ? 0.858 1.759 -12.200 1.00 93.00 67 TYR A O 1
ATOM 539 N N . ASP A 1 68 ? 1.662 0.463 -13.864 1.00 92.06 68 ASP A N 1
ATOM 540 C CA . ASP A 1 68 ? 0.367 0.246 -14.508 1.00 92.06 68 ASP A CA 1
ATOM 541 C C . ASP A 1 68 ? -0.568 -0.555 -13.602 1.00 92.06 68 ASP A C 1
ATOM 543 O O . ASP A 1 68 ? -1.756 -0.237 -13.486 1.00 92.06 68 ASP A O 1
ATOM 547 N N . TRP A 1 69 ? -0.025 -1.541 -12.879 1.00 94.06 69 TRP A N 1
ATOM 548 C CA . TRP A 1 69 ? -0.797 -2.289 -11.896 1.00 94.06 69 TRP A CA 1
ATOM 549 C C . TRP A 1 69 ? -1.327 -1.375 -10.780 1.00 94.06 69 TRP A C 1
ATOM 551 O O . TRP A 1 69 ? -2.522 -1.422 -10.483 1.00 94.06 69 TRP A O 1
ATOM 561 N N . SER A 1 70 ? -0.493 -0.510 -10.194 1.00 95.38 70 SER A N 1
ATOM 562 C CA . SER A 1 70 ? -0.912 0.409 -9.125 1.00 95.38 70 SER A CA 1
ATOM 563 C C . SER A 1 70 ? -1.978 1.390 -9.607 1.00 95.38 70 SER A C 1
ATOM 565 O O . SER A 1 70 ? -2.996 1.566 -8.943 1.00 95.38 70 SER A O 1
ATOM 567 N N . ILE A 1 71 ? -1.818 1.981 -10.796 1.00 93.88 71 ILE A N 1
ATOM 568 C CA . ILE A 1 71 ? -2.836 2.887 -11.352 1.00 93.88 71 ILE A CA 1
ATOM 569 C C . ILE A 1 71 ? -4.159 2.150 -11.561 1.00 93.88 71 ILE A C 1
ATOM 571 O O . ILE A 1 71 ? -5.209 2.659 -11.172 1.00 93.88 71 ILE A O 1
ATOM 575 N N . LYS A 1 72 ? -4.123 0.943 -12.130 1.00 95.00 72 LYS A N 1
ATOM 576 C CA . LYS A 1 72 ? -5.329 0.163 -12.422 1.00 95.00 72 LYS A CA 1
ATOM 577 C C . LYS A 1 72 ? -6.060 -0.309 -11.162 1.00 95.00 72 LYS A C 1
ATOM 579 O O . LYS A 1 72 ? -7.287 -0.336 -11.162 1.00 95.00 72 LYS A O 1
ATOM 584 N N . ASN A 1 73 ? -5.329 -0.700 -10.117 1.00 95.94 73 ASN A N 1
ATOM 585 C CA . ASN A 1 73 ? -5.906 -1.361 -8.940 1.00 95.94 73 ASN A CA 1
ATOM 586 C C . ASN A 1 73 ? -6.066 -0.436 -7.726 1.00 95.94 73 ASN A C 1
ATOM 588 O O . ASN A 1 73 ? -6.976 -0.642 -6.927 1.00 95.94 73 ASN A O 1
ATOM 592 N N . TRP A 1 74 ? -5.217 0.583 -7.581 1.00 95.38 74 TRP A N 1
ATOM 593 C CA . TRP A 1 74 ? -5.283 1.560 -6.486 1.00 95.38 74 TRP A CA 1
ATOM 594 C C . TRP A 1 74 ? -5.752 2.946 -6.941 1.00 95.38 74 TRP A C 1
ATOM 596 O O . TRP A 1 74 ? -6.070 3.785 -6.103 1.00 95.38 74 TRP A O 1
ATOM 606 N N . GLY A 1 75 ? -5.775 3.227 -8.249 1.00 93.69 75 GLY A N 1
ATOM 607 C CA . GLY A 1 75 ? -6.102 4.557 -8.780 1.00 93.69 75 GLY A CA 1
ATOM 608 C C . GLY A 1 75 ? -4.985 5.592 -8.597 1.00 93.69 75 GLY A C 1
ATOM 609 O O . GLY A 1 75 ? -5.161 6.765 -8.922 1.00 93.69 75 GLY A O 1
ATOM 610 N N . THR A 1 76 ? -3.825 5.178 -8.085 1.00 92.50 76 THR A N 1
ATOM 611 C CA . THR A 1 76 ? -2.642 6.016 -7.866 1.00 92.50 76 THR A CA 1
ATOM 612 C C . THR A 1 76 ? -1.379 5.195 -8.078 1.00 92.50 76 THR A C 1
ATOM 614 O O . THR A 1 76 ? -1.370 3.985 -7.877 1.00 92.50 76 THR A O 1
ATOM 617 N N . LYS A 1 77 ? -0.287 5.852 -8.475 1.00 91.81 77 LYS A N 1
ATOM 618 C CA . LYS A 1 77 ? 1.001 5.185 -8.706 1.00 91.81 77 LYS A CA 1
ATOM 619 C C . LYS A 1 77 ? 1.658 4.679 -7.418 1.00 91.81 77 LYS A C 1
ATOM 621 O O . LYS A 1 77 ? 2.312 3.645 -7.438 1.00 91.81 77 LYS A O 1
ATOM 626 N N . TRP A 1 78 ? 1.512 5.410 -6.315 1.00 93.19 78 TRP A N 1
ATOM 627 C CA . TRP A 1 78 ? 2.206 5.126 -5.059 1.00 93.19 78 TRP A CA 1
ATOM 628 C C . TRP A 1 78 ? 1.226 4.697 -3.981 1.00 93.19 78 TRP A C 1
ATOM 630 O O . TRP A 1 78 ? 0.088 5.163 -3.953 1.00 93.19 78 TRP A O 1
ATOM 640 N N . ASN A 1 79 ? 1.717 3.867 -3.065 1.00 94.06 79 ASN A N 1
ATOM 641 C CA . ASN A 1 79 ? 1.032 3.592 -1.811 1.00 94.06 79 ASN A CA 1
ATOM 642 C C . ASN A 1 79 ? 0.865 4.884 -0.985 1.00 94.06 79 ASN A C 1
ATOM 644 O O . ASN A 1 79 ? 1.534 5.891 -1.253 1.00 94.06 79 ASN A O 1
ATOM 648 N N . SER A 1 80 ? -0.008 4.867 0.020 1.00 92.88 80 SER A N 1
ATOM 649 C CA . SER A 1 80 ? -0.054 5.948 1.003 1.00 92.88 80 SER A CA 1
ATOM 650 C C . SER A 1 80 ? 1.267 6.052 1.757 1.00 92.88 80 SER A C 1
ATOM 652 O O . SER A 1 80 ? 1.980 5.074 1.979 1.00 92.88 80 SER A O 1
ATOM 654 N N . TYR A 1 81 ? 1.584 7.280 2.140 1.00 86.25 81 TYR A N 1
ATOM 655 C CA . TYR A 1 81 ? 2.721 7.619 2.975 1.00 86.25 81 TYR A CA 1
ATOM 656 C C . TYR A 1 81 ? 2.213 8.518 4.105 1.00 86.25 81 TYR A C 1
ATOM 658 O O . TYR A 1 81 ? 1.287 9.307 3.888 1.00 86.25 81 TYR A O 1
ATOM 666 N N . GLY A 1 82 ? 2.853 8.424 5.271 1.00 75.88 82 GLY A N 1
ATOM 667 C CA . GLY A 1 82 ? 2.508 9.227 6.447 1.00 75.88 82 GLY A CA 1
ATOM 668 C C . GLY A 1 82 ? 1.705 8.487 7.500 1.00 75.88 82 GLY A C 1
ATOM 669 O O . GLY A 1 82 ? 0.882 7.610 7.146 1.00 75.88 82 GLY A O 1
#